Protein AF-A0A1F3MFG6-F1 (afdb_monomer)

Radius of gyration: 26.21 Å; Cα contacts (8 Å, |Δi|>4): 36; chains: 1; bounding box: 64×65×61 Å

Solvent-accessible surface area (backbone atoms only — not comparable to full-atom values): 8825 Å² total; per-residue (Å²): 130,62,69,69,59,58,54,52,51,52,52,53,51,53,49,52,51,53,48,52,53,53,49,53,54,51,55,52,57,53,50,52,55,51,53,57,58,54,27,54,82,34,48,66,32,37,36,56,49,50,50,68,72,65,60,64,53,83,85,46,39,78,68,47,49,62,55,42,51,53,51,20,53,53,52,45,52,52,52,52,53,50,49,51,54,54,49,54,55,47,52,54,52,46,64,72,41,50,88,79,46,54,71,71,54,49,55,56,57,70,52,51,62,65,68,70,75,62,67,84,66,86,67,93,73,95,69,92,79,79,81,92,66,87,80,83,84,81,84,85,89,86,76,93,130

Foldseek 3Di:
DDPVVVVVVVVVVVVVVVVVVVVVVVVVVVVVVVVLVLLCLALRSQLVVVCVVVVDDPVCCVVVNVVSSVVSVVSNVVLVVVLVVVVVVLVVVLVVCVVVDDPVVNVVSVCVSVPPRPPSPPPDDPPPPDDPDDDPPDDDDDDDD

Sequence (145 aa):
MNQKIRNTILLVITLLIGFAIGFLVSGRMIKSKVEDMRSYYTTMGFHHHLLRVIDPSPEQLDEVEPILKKYAELNQDLLLDYKSNQHDLFMELQDELEPLLNADQNERISQWPKNRFFKNQQSPTDDRKHRNGPRNQGRHRRNTN

Structure (mmCIF, N/CA/C/O backbone):
data_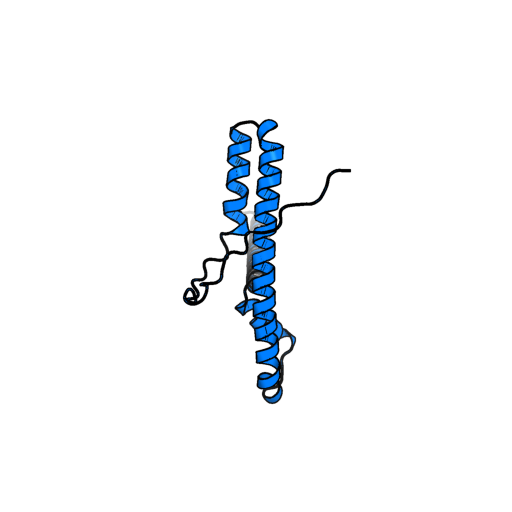AF-A0A1F3MFG6-F1
#
_entry.id   AF-A0A1F3MFG6-F1
#
loop_
_atom_site.group_PDB
_atom_site.id
_atom_site.type_symbol
_atom_site.label_atom_id
_atom_site.label_alt_id
_atom_site.label_comp_id
_atom_site.label_asym_id
_atom_site.label_entity_id
_atom_site.label_seq_id
_atom_site.pdbx_PDB_ins_code
_atom_site.Cartn_x
_atom_site.Cartn_y
_atom_site.Cartn_z
_atom_site.occupancy
_atom_site.B_iso_or_equiv
_atom_site.auth_seq_id
_atom_site.auth_comp_id
_atom_site.auth_asym_id
_atom_site.auth_atom_id
_atom_site.pdbx_PDB_model_num
ATOM 1 N N . MET A 1 1 ? 41.089 33.021 17.319 1.00 61.25 1 MET A N 1
ATOM 2 C CA . MET A 1 1 ? 40.005 32.751 16.343 1.00 61.25 1 MET A CA 1
ATOM 3 C C . MET A 1 1 ? 39.103 33.974 16.269 1.00 61.25 1 MET A C 1
ATOM 5 O O . MET A 1 1 ? 38.718 34.474 17.318 1.00 61.25 1 MET A O 1
ATOM 9 N N . ASN A 1 2 ? 38.812 34.488 15.072 1.00 71.94 2 ASN A N 1
ATOM 10 C CA . ASN A 1 2 ? 37.995 35.696 14.904 1.00 71.94 2 ASN A CA 1
ATOM 11 C C . ASN A 1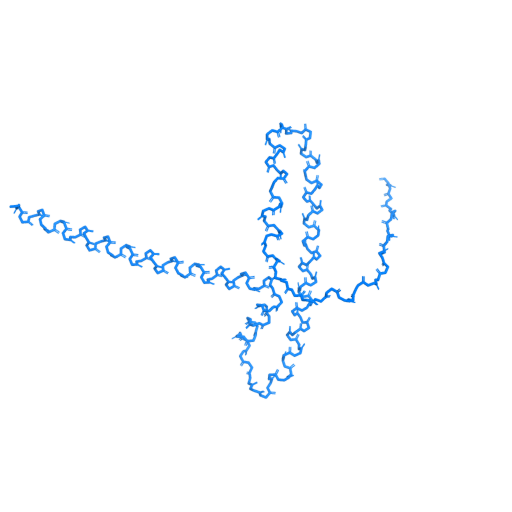 2 ? 36.572 35.470 15.450 1.00 71.94 2 ASN A C 1
ATOM 13 O O . ASN A 1 2 ? 35.939 34.479 15.093 1.00 71.94 2 ASN A O 1
ATOM 17 N N . GLN A 1 3 ? 36.052 36.384 16.280 1.00 77.56 3 GLN A N 1
ATOM 18 C CA . GLN A 1 3 ? 34.720 36.262 16.912 1.00 77.56 3 GLN A CA 1
ATOM 19 C C . GLN A 1 3 ? 33.596 36.049 15.882 1.00 77.56 3 GLN A C 1
ATOM 21 O O . GLN A 1 3 ? 32.659 35.291 16.116 1.00 77.56 3 GLN A O 1
ATOM 26 N N . LYS A 1 4 ? 33.757 36.630 14.685 1.00 77.12 4 LYS A N 1
ATOM 27 C CA . LYS A 1 4 ? 32.864 36.431 13.534 1.00 77.12 4 LYS A CA 1
ATOM 28 C C . LYS A 1 4 ? 32.762 34.956 13.117 1.00 77.12 4 LYS A C 1
ATOM 30 O O . LYS A 1 4 ? 31.663 34.461 12.918 1.00 77.12 4 LYS A O 1
ATOM 35 N N . ILE A 1 5 ? 33.888 34.237 13.075 1.00 85.38 5 ILE A N 1
ATOM 36 C CA . ILE A 1 5 ? 33.943 32.814 12.697 1.00 85.38 5 ILE A CA 1
ATOM 37 C C . ILE A 1 5 ? 33.241 31.950 13.751 1.00 85.38 5 ILE A C 1
ATOM 39 O O . ILE A 1 5 ? 32.507 31.029 13.407 1.00 85.38 5 ILE A O 1
ATOM 43 N N . ARG A 1 6 ? 33.419 32.267 15.039 1.00 80.44 6 ARG A N 1
ATOM 44 C CA . ARG A 1 6 ? 32.792 31.520 16.139 1.00 80.44 6 ARG A CA 1
ATOM 45 C C . ARG A 1 6 ? 31.264 31.629 16.104 1.00 80.44 6 ARG A C 1
ATOM 47 O O . ARG A 1 6 ? 30.582 30.623 16.282 1.00 80.44 6 ARG A O 1
ATOM 54 N N . ASN A 1 7 ? 30.744 32.819 15.804 1.00 89.12 7 ASN A N 1
ATOM 55 C CA . ASN A 1 7 ? 29.304 33.047 15.684 1.00 89.12 7 ASN A CA 1
ATOM 56 C C . ASN A 1 7 ? 28.713 32.378 14.437 1.00 89.12 7 ASN A C 1
ATOM 58 O O . ASN A 1 7 ? 27.645 31.778 14.525 1.00 89.12 7 ASN A O 1
ATOM 62 N N . THR A 1 8 ? 29.411 32.411 13.297 1.00 90.88 8 THR A N 1
ATOM 63 C CA . THR A 1 8 ? 28.967 31.703 12.085 1.00 90.88 8 THR A CA 1
ATOM 64 C C . THR A 1 8 ? 28.899 30.193 12.308 1.00 90.88 8 THR A C 1
ATOM 66 O O . THR A 1 8 ? 27.918 29.570 11.919 1.00 90.88 8 THR A O 1
ATOM 69 N N . ILE A 1 9 ? 29.891 29.605 12.986 1.00 91.94 9 ILE A N 1
ATOM 70 C CA . ILE A 1 9 ? 29.895 28.170 13.311 1.00 91.94 9 ILE A CA 1
ATOM 71 C C . ILE A 1 9 ? 28.706 27.811 14.207 1.00 91.94 9 ILE A C 1
ATOM 73 O O . ILE A 1 9 ? 28.018 26.831 13.937 1.00 91.94 9 ILE A O 1
ATOM 77 N N . LEU A 1 10 ? 28.425 28.620 15.232 1.00 90.94 10 LEU A N 1
ATOM 78 C CA . LEU A 1 10 ? 27.263 28.417 16.101 1.00 90.94 10 LEU A CA 1
ATOM 79 C C . LEU A 1 10 ? 25.945 28.439 15.319 1.00 90.94 10 LEU A C 1
ATOM 81 O O . LEU A 1 10 ? 25.099 27.580 15.544 1.00 90.94 10 LEU A O 1
ATOM 85 N N . LEU A 1 11 ? 25.796 29.370 14.375 1.00 93.12 11 LEU A N 1
ATOM 86 C CA . LEU A 1 11 ? 24.595 29.502 13.547 1.00 93.12 11 LEU A CA 1
ATOM 87 C C . LEU A 1 11 ? 24.417 28.301 12.603 1.00 93.12 11 LEU A C 1
ATOM 89 O O . LEU A 1 11 ? 23.320 27.768 12.460 1.00 93.12 11 LEU A O 1
ATOM 93 N N . VAL A 1 12 ? 25.504 27.820 11.996 1.00 94.25 12 VAL A N 1
ATOM 94 C CA . VAL A 1 12 ? 25.463 26.619 11.148 1.00 94.25 12 VAL A CA 1
ATOM 95 C C . VAL A 1 12 ? 25.103 25.379 11.969 1.00 94.25 12 VAL A C 1
ATOM 97 O O . VAL A 1 12 ? 24.280 24.578 11.533 1.00 94.25 12 VAL A O 1
ATOM 100 N N . ILE A 1 13 ? 25.660 25.232 13.174 1.00 93.75 13 ILE A N 1
ATOM 101 C CA . ILE A 1 13 ? 25.356 24.099 14.056 1.00 93.75 13 ILE A CA 1
ATOM 102 C C . ILE A 1 13 ? 23.881 24.110 14.471 1.00 93.75 13 ILE A C 1
ATOM 104 O O . ILE A 1 13 ? 23.221 23.076 14.381 1.00 93.75 13 ILE A O 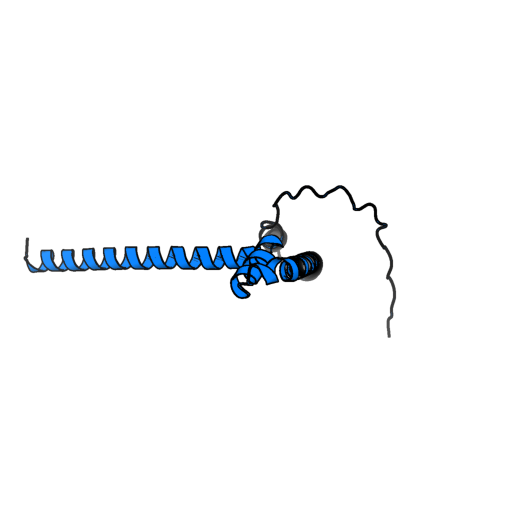1
ATOM 108 N N . THR A 1 14 ? 23.333 25.254 14.886 1.00 93.94 14 THR A N 1
ATOM 109 C CA . THR A 1 14 ? 21.916 25.336 15.276 1.00 93.94 14 THR A CA 1
ATOM 110 C C . THR A 1 14 ? 20.980 25.079 14.098 1.00 93.94 14 THR A C 1
ATOM 112 O O . THR A 1 14 ? 19.968 24.398 14.272 1.00 93.94 14 THR A O 1
ATOM 115 N N . LEU A 1 15 ? 21.337 25.528 12.891 1.00 93.50 15 LEU A N 1
ATOM 116 C CA . LEU A 1 15 ? 20.579 25.239 11.673 1.00 93.50 15 LEU A CA 1
ATOM 117 C C . LEU A 1 15 ? 20.578 23.741 11.340 1.00 93.50 15 LEU A C 1
ATOM 119 O O . LEU A 1 15 ? 19.525 23.183 11.036 1.00 93.50 15 LEU A O 1
ATOM 123 N N . LEU A 1 16 ? 21.731 23.074 11.441 1.00 93.06 16 LEU A N 1
ATOM 124 C CA . LEU A 1 16 ? 21.841 21.631 11.209 1.00 93.06 16 LEU A CA 1
ATOM 125 C C . LEU A 1 16 ? 21.042 20.822 12.236 1.00 93.06 16 LEU A C 1
ATOM 127 O O . LEU A 1 16 ? 20.396 19.844 11.867 1.00 93.06 16 LEU A O 1
ATOM 131 N N . ILE A 1 17 ? 21.032 21.247 13.502 1.00 92.00 17 ILE A N 1
ATOM 132 C CA . ILE A 1 17 ? 20.218 20.617 14.550 1.00 92.00 17 ILE A CA 1
ATOM 133 C C . ILE A 1 17 ? 18.725 20.788 14.241 1.00 92.00 17 ILE A C 1
ATOM 135 O O . ILE A 1 17 ? 17.982 19.807 14.263 1.00 92.00 17 ILE A O 1
ATOM 139 N N . GLY A 1 18 ? 18.283 22.001 13.895 1.00 87.88 18 GLY A N 1
ATOM 140 C CA . GLY A 1 18 ? 16.892 22.261 13.511 1.00 87.88 18 GLY A CA 1
ATOM 141 C C . GLY A 1 18 ? 16.459 21.449 12.287 1.00 87.88 18 GLY A C 1
ATOM 142 O O . GLY A 1 18 ? 15.377 20.860 12.281 1.00 87.88 18 GLY A O 1
ATOM 143 N N . PHE A 1 19 ? 17.333 21.341 11.284 1.00 87.19 19 PHE A N 1
ATOM 144 C CA . PHE A 1 19 ? 17.102 20.530 10.091 1.00 87.19 19 PHE A CA 1
ATOM 145 C C . PHE A 1 19 ? 17.001 19.037 10.419 1.00 87.19 19 PHE A C 1
ATOM 147 O O . PHE A 1 19 ? 16.065 18.376 9.973 1.00 87.19 19 PHE A O 1
ATOM 154 N N . ALA A 1 20 ? 17.914 18.504 11.234 1.00 82.81 20 ALA A N 1
ATOM 155 C CA . ALA A 1 20 ? 17.896 17.101 11.639 1.00 82.81 20 ALA A CA 1
ATOM 156 C C . ALA A 1 20 ? 16.616 16.745 12.410 1.00 82.81 20 ALA A C 1
ATOM 158 O O . ALA A 1 20 ? 15.999 15.716 12.134 1.00 82.81 20 ALA A O 1
ATOM 159 N N . ILE A 1 21 ? 16.175 17.617 13.324 1.00 82.94 21 ILE A N 1
ATOM 160 C CA . ILE A 1 21 ? 14.924 17.441 14.072 1.00 82.94 21 ILE A CA 1
ATOM 161 C C . ILE A 1 21 ? 13.718 17.490 13.121 1.00 82.94 21 ILE A C 1
ATOM 163 O O . ILE A 1 21 ? 12.882 16.587 13.151 1.00 82.94 21 ILE A O 1
ATOM 167 N N . GLY A 1 22 ? 13.645 18.485 12.230 1.00 73.50 22 GLY A N 1
ATOM 168 C CA . GLY A 1 22 ? 12.559 18.602 11.247 1.00 73.50 22 GLY A CA 1
ATOM 169 C C . GLY A 1 22 ? 12.484 17.412 10.282 1.00 73.50 22 GLY A C 1
ATOM 170 O O . GLY A 1 22 ? 11.396 16.911 9.980 1.00 73.50 22 GLY A O 1
ATOM 171 N N . PHE A 1 23 ? 13.638 16.901 9.851 1.00 77.81 23 PHE A N 1
ATOM 172 C CA . PHE A 1 23 ? 13.739 15.723 8.993 1.00 77.81 23 PHE A CA 1
ATOM 173 C C . PHE A 1 23 ? 13.297 14.440 9.714 1.00 77.81 23 PHE A C 1
ATOM 175 O O . PHE A 1 23 ? 12.527 13.657 9.154 1.00 77.81 23 PHE A O 1
ATOM 182 N N . LEU A 1 24 ? 13.706 14.239 10.975 1.00 70.81 24 LEU A N 1
ATOM 183 C CA . LEU A 1 24 ? 13.280 13.085 11.778 1.00 70.81 24 LEU A CA 1
ATOM 184 C C . LEU A 1 24 ? 11.761 13.059 12.003 1.00 70.81 24 LEU A C 1
ATOM 186 O O . LEU A 1 24 ? 11.140 12.000 11.880 1.00 70.81 24 LEU A O 1
ATOM 190 N N . VAL A 1 25 ? 11.159 14.210 12.318 1.00 67.50 25 VAL A N 1
ATOM 191 C CA . VAL A 1 25 ? 9.706 14.330 12.535 1.00 67.50 25 VAL A CA 1
ATOM 192 C C . VAL A 1 25 ? 8.940 14.019 11.245 1.00 67.50 25 VAL A C 1
ATOM 194 O O . VAL A 1 25 ? 7.984 13.240 11.265 1.00 67.50 25 VAL A O 1
ATOM 197 N N . SER A 1 26 ? 9.414 14.536 10.110 1.00 59.06 26 SER A N 1
ATOM 198 C CA . SER A 1 26 ? 8.811 14.285 8.795 1.00 59.06 26 SER A CA 1
ATOM 199 C C . SER A 1 26 ? 8.888 12.806 8.399 1.00 59.06 26 SER A C 1
ATOM 201 O O . SER A 1 26 ? 7.903 12.223 7.942 1.00 59.06 26 SER A O 1
ATOM 203 N N . GLY A 1 27 ? 10.031 12.157 8.644 1.00 57.84 27 GLY A N 1
ATOM 204 C CA . GLY A 1 27 ? 10.226 10.738 8.343 1.00 57.84 27 GLY A CA 1
ATOM 205 C C . GLY A 1 27 ? 9.319 9.805 9.153 1.00 57.84 27 GLY A C 1
ATOM 206 O O . GLY A 1 27 ? 8.864 8.789 8.625 1.00 57.84 27 GLY A O 1
ATOM 207 N N . ARG A 1 28 ? 9.011 10.142 10.415 1.00 54.59 28 ARG A N 1
ATOM 208 C CA . ARG A 1 28 ? 8.106 9.344 11.263 1.00 54.59 28 ARG A CA 1
ATOM 209 C C . ARG A 1 28 ? 6.636 9.486 10.857 1.00 54.59 28 ARG A C 1
ATOM 211 O O . ARG A 1 28 ? 5.948 8.472 10.794 1.00 54.59 28 ARG A O 1
ATOM 218 N N . MET A 1 29 ? 6.177 10.695 10.519 1.00 50.03 29 MET A N 1
ATOM 219 C CA . MET A 1 29 ? 4.791 10.924 10.072 1.00 50.03 29 MET A CA 1
ATOM 220 C C . MET A 1 29 ? 4.474 10.280 8.717 1.00 50.03 29 MET A C 1
ATOM 222 O O . MET A 1 29 ? 3.360 9.807 8.497 1.00 50.03 29 MET A O 1
ATOM 226 N 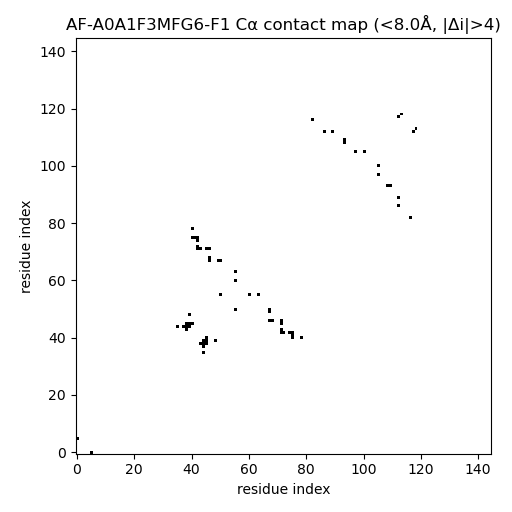N . ILE A 1 30 ? 5.445 10.240 7.801 1.00 53.22 30 ILE A N 1
ATOM 227 C CA . ILE A 1 30 ? 5.256 9.608 6.488 1.00 53.22 30 ILE A CA 1
ATOM 228 C C . ILE A 1 30 ? 5.167 8.084 6.631 1.00 53.22 30 ILE A C 1
ATOM 230 O O . ILE A 1 30 ? 4.332 7.459 5.980 1.00 53.22 30 ILE A O 1
ATOM 234 N N . LYS A 1 31 ? 5.976 7.475 7.509 1.00 48.78 31 LYS A N 1
ATOM 235 C CA . LYS A 1 31 ? 5.934 6.024 7.742 1.00 48.78 31 LYS A CA 1
ATOM 236 C C . LYS A 1 31 ? 4.617 5.568 8.370 1.00 48.78 31 LYS A C 1
ATOM 238 O O . LYS A 1 31 ? 4.047 4.609 7.864 1.00 48.78 31 LYS A O 1
ATOM 243 N N . SER A 1 32 ? 4.097 6.284 9.372 1.00 50.88 32 SER A N 1
ATOM 244 C CA . SER A 1 32 ? 2.827 5.912 10.013 1.00 50.88 32 SER A CA 1
ATOM 245 C C . SER A 1 32 ? 1.641 6.025 9.055 1.00 50.88 32 SER A C 1
ATOM 247 O O . SER A 1 32 ? 0.844 5.100 8.968 1.00 50.88 32 SER A O 1
ATOM 249 N N . LYS A 1 33 ? 1.568 7.090 8.241 1.00 52.25 33 LYS A N 1
ATOM 250 C CA . LYS A 1 33 ? 0.514 7.212 7.219 1.00 52.25 33 LYS A CA 1
ATOM 251 C C . LYS A 1 33 ? 0.588 6.113 6.160 1.00 52.25 33 LYS A C 1
ATOM 253 O O . LYS A 1 33 ? -0.450 5.658 5.700 1.00 52.25 33 LYS A O 1
ATOM 258 N N . VAL A 1 34 ? 1.786 5.679 5.766 1.00 49.91 34 VAL A N 1
ATOM 259 C CA . VAL A 1 34 ? 1.963 4.603 4.775 1.00 49.91 34 VAL A CA 1
ATOM 260 C C . VAL A 1 34 ? 1.656 3.220 5.367 1.00 49.91 34 VAL A C 1
ATOM 262 O O . VAL A 1 34 ? 1.109 2.378 4.655 1.00 49.91 34 VAL A O 1
ATOM 265 N N . GLU A 1 35 ? 1.963 2.973 6.642 1.00 50.50 35 GLU A N 1
ATOM 266 C CA . GLU A 1 35 ? 1.561 1.748 7.356 1.00 50.50 35 GLU A CA 1
ATOM 267 C C . GLU A 1 35 ? 0.049 1.684 7.587 1.00 50.50 35 GLU A C 1
ATOM 269 O O . GLU A 1 35 ? -0.566 0.664 7.273 1.00 50.50 35 GLU A O 1
ATOM 274 N N . ASP A 1 36 ? -0.567 2.788 8.012 1.00 49.31 36 ASP A N 1
ATOM 275 C CA . ASP A 1 36 ? -2.021 2.888 8.156 1.00 49.31 36 ASP A CA 1
ATOM 276 C C . ASP A 1 36 ? -2.711 2.653 6.805 1.00 49.31 36 ASP A C 1
ATOM 278 O O . ASP A 1 36 ? -3.654 1.867 6.723 1.00 49.31 36 ASP A O 1
ATOM 282 N N . MET A 1 37 ? -2.189 3.224 5.712 1.00 48.91 37 MET A N 1
ATOM 283 C CA . MET A 1 37 ? -2.732 3.019 4.363 1.00 48.91 37 MET A CA 1
ATOM 284 C C . MET A 1 37 ? -2.547 1.581 3.858 1.00 48.91 37 MET A C 1
ATOM 286 O O . MET A 1 37 ? -3.410 1.067 3.152 1.00 48.91 37 MET A O 1
ATOM 290 N N . ARG A 1 38 ? -1.458 0.897 4.240 1.00 52.34 38 ARG A N 1
ATOM 291 C CA . ARG A 1 38 ? -1.265 -0.539 3.959 1.00 52.34 38 ARG A CA 1
ATOM 292 C C . ARG A 1 38 ? -2.267 -1.411 4.709 1.00 52.34 38 ARG A C 1
ATOM 294 O O . ARG A 1 38 ? -2.669 -2.438 4.169 1.00 52.34 38 ARG A O 1
ATOM 301 N N . SER A 1 39 ? -2.691 -1.001 5.903 1.00 53.78 39 SER A N 1
ATOM 302 C CA . SER A 1 39 ? -3.658 -1.754 6.702 1.00 53.78 39 SER A CA 1
ATOM 303 C C . SER A 1 39 ? -5.048 -1.816 6.042 1.00 53.78 39 SER A C 1
ATOM 305 O O . SER A 1 39 ? -5.670 -2.874 6.074 1.00 53.78 39 SER A O 1
ATOM 307 N N . TYR A 1 40 ? -5.496 -0.773 5.328 1.00 49.38 40 TYR A N 1
ATOM 308 C CA . TYR A 1 40 ? -6.779 -0.788 4.594 1.00 49.38 40 TYR A CA 1
ATOM 309 C C . TYR A 1 40 ? -6.884 -1.885 3.532 1.00 49.38 40 TYR A C 1
ATOM 311 O O . TYR A 1 40 ? -7.979 -2.355 3.235 1.00 49.38 40 TYR A O 1
ATOM 319 N N . TYR A 1 41 ? -5.754 -2.304 2.959 1.00 50.72 41 TYR A N 1
ATOM 320 C CA . TYR A 1 41 ? -5.698 -3.383 1.968 1.00 50.72 41 TYR A CA 1
ATOM 321 C C . TYR A 1 41 ? -5.693 -4.782 2.606 1.00 50.72 41 TYR A C 1
ATOM 323 O O . TYR 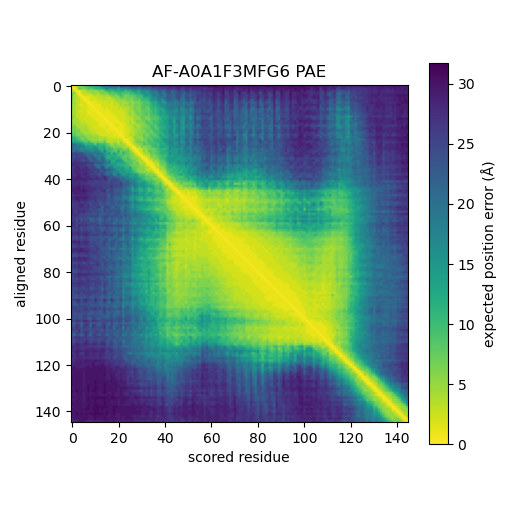A 1 41 ? -5.467 -5.783 1.922 1.00 50.72 41 TYR A O 1
ATOM 331 N N . THR A 1 42 ? -5.920 -4.858 3.918 1.00 60.62 42 THR A N 1
ATOM 332 C CA . THR A 1 42 ? -6.053 -6.094 4.687 1.00 60.62 42 THR A CA 1
ATOM 333 C C . THR A 1 42 ? -7.379 -6.091 5.441 1.00 60.62 42 THR A C 1
ATOM 335 O O . THR A 1 42 ? -7.832 -5.052 5.919 1.00 60.62 42 THR A O 1
ATOM 338 N N . THR A 1 43 ? -7.983 -7.264 5.592 1.00 56.19 43 THR A N 1
ATOM 339 C CA . THR A 1 43 ? -9.262 -7.479 6.290 1.00 56.19 43 THR A CA 1
ATOM 340 C C . THR A 1 43 ? -9.237 -6.907 7.709 1.00 56.19 43 THR A C 1
ATOM 342 O O . THR A 1 43 ? -10.175 -6.238 8.136 1.00 56.19 43 THR A O 1
ATOM 345 N N . MET A 1 44 ? -8.115 -7.092 8.414 1.00 59.12 44 MET A N 1
ATOM 346 C CA . MET A 1 44 ? -7.928 -6.599 9.781 1.00 59.12 44 MET A CA 1
ATOM 347 C C . MET A 1 44 ? -7.755 -5.081 9.859 1.00 59.12 44 MET A C 1
ATOM 349 O O . MET A 1 44 ? -8.301 -4.459 10.767 1.00 59.12 44 MET A O 1
ATOM 353 N N . GLY A 1 45 ? -7.043 -4.458 8.916 1.00 65.94 45 GLY A N 1
ATOM 354 C CA . GLY A 1 45 ? -6.875 -3.005 8.939 1.00 65.94 45 GLY A CA 1
ATOM 355 C C . GLY A 1 45 ? -8.107 -2.244 8.452 1.00 65.94 45 GLY A C 1
ATOM 356 O O . GLY A 1 45 ? -8.404 -1.189 9.000 1.00 65.94 45 GLY A O 1
ATOM 357 N N . PHE A 1 46 ? -8.888 -2.803 7.519 1.00 68.25 46 PHE A N 1
ATOM 358 C CA . PHE A 1 46 ? -10.193 -2.246 7.144 1.00 68.25 46 PHE A CA 1
ATOM 359 C C . PHE A 1 46 ? -11.155 -2.223 8.343 1.00 68.25 46 PHE A C 1
ATOM 361 O O . PHE A 1 46 ? -11.704 -1.171 8.669 1.00 68.25 46 PHE A O 1
ATOM 368 N N . HIS A 1 47 ? -11.290 -3.352 9.049 1.00 68.81 47 HIS A N 1
ATOM 369 C CA . HIS A 1 47 ? -12.127 -3.455 10.247 1.00 68.81 47 HIS A CA 1
ATOM 370 C C . HIS A 1 47 ? -11.656 -2.503 11.361 1.00 68.81 47 HIS A C 1
ATOM 372 O O . HIS A 1 47 ? -12.436 -1.686 11.852 1.00 68.81 47 HIS A O 1
ATOM 378 N N . HIS A 1 48 ? -10.370 -2.551 11.720 1.00 68.06 48 HIS A N 1
ATOM 379 C CA . HIS A 1 48 ? -9.816 -1.732 12.799 1.00 68.06 48 HIS A CA 1
ATOM 380 C C . HIS A 1 48 ? -9.904 -0.228 12.507 1.00 68.06 48 HIS A C 1
ATOM 382 O O . HIS A 1 48 ? -10.145 0.574 13.410 1.00 68.06 48 HIS A O 1
ATOM 388 N N . HIS A 1 49 ? -9.728 0.170 11.246 1.00 71.12 49 HIS A N 1
ATOM 389 C CA . HIS A 1 49 ? -9.838 1.567 10.863 1.00 71.12 49 HIS A CA 1
ATOM 390 C C . HIS A 1 49 ? -11.281 2.077 10.947 1.00 71.12 49 HIS A C 1
ATOM 392 O O . HIS A 1 49 ? -11.511 3.156 11.488 1.00 71.12 49 HIS A O 1
ATOM 398 N N . LEU A 1 50 ? -12.256 1.302 10.465 1.00 74.50 50 LEU A N 1
ATOM 399 C CA . LEU A 1 50 ? -13.668 1.679 10.542 1.00 74.50 50 LEU A CA 1
ATOM 400 C C . LEU A 1 50 ? -14.171 1.761 11.981 1.00 74.50 50 LEU A C 1
ATOM 402 O O . LEU A 1 50 ? -14.850 2.728 12.308 1.00 74.50 50 LEU A O 1
ATOM 406 N N . LEU A 1 51 ? -13.773 0.832 12.855 1.00 71.88 51 LEU A N 1
ATOM 407 C CA . LEU A 1 51 ? -14.078 0.934 14.285 1.00 71.88 51 LEU A CA 1
ATOM 408 C C . LEU A 1 51 ? -13.523 2.225 14.897 1.00 71.88 51 LEU A C 1
ATOM 410 O O . LEU A 1 51 ? -14.224 2.886 15.652 1.00 71.88 51 LEU A O 1
ATOM 414 N N . ARG A 1 52 ? -12.298 2.626 14.532 1.00 75.19 52 ARG A N 1
ATOM 415 C CA . ARG A 1 52 ? -11.684 3.873 15.019 1.00 75.19 52 ARG A CA 1
ATOM 416 C C . ARG A 1 52 ? -12.396 5.134 14.514 1.00 75.19 52 ARG A C 1
ATOM 418 O O . ARG A 1 52 ? -12.374 6.147 15.199 1.00 75.19 52 ARG A O 1
ATOM 425 N N . VAL A 1 53 ? -12.961 5.100 13.308 1.00 76.00 53 VAL A N 1
ATOM 426 C CA . VAL A 1 53 ? -13.681 6.245 12.723 1.00 76.00 53 VAL A CA 1
ATOM 427 C C . VAL A 1 53 ? -15.101 6.355 13.267 1.00 76.00 53 VAL A C 1
ATOM 429 O O . VAL A 1 53 ? -15.569 7.462 13.509 1.00 76.00 53 VAL A O 1
ATOM 432 N N . ILE A 1 54 ? -15.786 5.221 13.413 1.00 81.06 54 ILE A N 1
ATOM 433 C CA . ILE A 1 54 ? -17.171 5.166 13.891 1.00 81.06 54 ILE A CA 1
ATOM 434 C C . ILE A 1 54 ? -17.228 5.408 15.401 1.00 81.06 54 ILE A C 1
ATOM 436 O O . ILE A 1 54 ? -18.187 6.020 15.858 1.00 81.06 54 ILE A O 1
ATOM 440 N N . ASP A 1 55 ? -16.210 4.951 16.140 1.00 76.75 55 ASP A N 1
ATOM 441 C CA . ASP A 1 55 ? -16.106 5.055 17.602 1.00 76.75 55 ASP A CA 1
ATOM 442 C C . ASP A 1 55 ? -17.422 4.668 18.316 1.00 76.75 55 ASP A C 1
ATOM 444 O O . ASP A 1 55 ? -18.031 5.489 19.007 1.00 76.75 55 ASP A O 1
ATOM 448 N N . PRO A 1 56 ? -17.941 3.443 18.077 1.00 75.38 56 PRO A N 1
ATOM 449 C CA . PRO A 1 56 ? -19.253 3.043 18.575 1.00 75.38 56 PRO A CA 1
ATOM 450 C C . PRO A 1 56 ? -19.259 2.918 20.103 1.00 75.38 56 PRO A C 1
ATOM 452 O O . PRO A 1 56 ? -18.267 2.509 20.713 1.00 75.38 56 PRO A O 1
ATOM 455 N N . SER A 1 57 ? -20.404 3.207 20.731 1.00 74.00 57 SER A N 1
ATOM 456 C CA . SER A 1 57 ? -20.572 2.954 22.165 1.00 74.00 57 SER A CA 1
ATOM 457 C C . SER A 1 57 ? -20.485 1.446 22.472 1.00 74.00 57 SER A C 1
ATOM 459 O O . SER A 1 57 ? -20.725 0.625 21.582 1.00 74.00 57 SER A O 1
ATOM 461 N N . PRO A 1 58 ? -20.198 1.039 23.726 1.00 73.25 58 PRO A N 1
ATOM 462 C CA . PRO A 1 58 ? -20.117 -0.380 24.091 1.00 73.25 58 PRO A CA 1
ATOM 463 C C . PRO A 1 58 ? -21.388 -1.171 23.761 1.00 73.25 58 PRO A C 1
ATOM 465 O O . PRO A 1 58 ? -21.314 -2.334 23.395 1.00 73.25 58 PRO A O 1
ATOM 468 N N . GLU A 1 59 ? -22.546 -0.518 23.848 1.00 75.94 59 GLU A N 1
ATOM 469 C CA . GLU A 1 59 ? -23.859 -1.099 23.550 1.00 75.94 59 GLU A CA 1
ATOM 470 C C . GLU A 1 59 ? -24.084 -1.285 22.040 1.00 75.94 59 GLU A C 1
ATOM 472 O O . GLU A 1 59 ? -24.800 -2.187 21.625 1.00 75.94 59 GLU A O 1
ATOM 477 N N . GLN A 1 60 ? -23.457 -0.446 21.209 1.00 62.16 60 GLN A N 1
ATOM 478 C CA . GLN A 1 60 ? -23.535 -0.513 19.746 1.00 62.16 60 GLN A CA 1
ATOM 479 C C . GLN A 1 60 ? -22.499 -1.464 19.144 1.00 62.16 60 GLN A C 1
ATOM 481 O O . GLN A 1 60 ? -22.613 -1.851 17.981 1.00 62.16 60 GLN A O 1
ATOM 486 N N . LEU A 1 61 ? -21.468 -1.822 19.908 1.00 74.62 61 LEU A N 1
ATOM 487 C CA . LEU A 1 61 ? -20.330 -2.587 19.416 1.00 74.62 61 LEU A CA 1
ATOM 488 C C . LEU A 1 61 ? -20.750 -3.987 18.947 1.00 74.62 61 LEU A C 1
ATOM 490 O O . LEU A 1 61 ? -20.355 -4.398 17.856 1.00 74.62 61 LEU A O 1
ATOM 494 N N . ASP A 1 62 ? -21.639 -4.642 19.697 1.00 77.19 62 ASP A N 1
ATOM 495 C CA . ASP A 1 62 ? -22.177 -5.971 19.374 1.00 77.19 62 ASP A CA 1
ATOM 496 C C . ASP A 1 62 ? -23.010 -5.982 18.076 1.00 77.19 62 ASP A C 1
ATOM 498 O O . ASP A 1 62 ? -23.077 -6.995 17.377 1.00 77.19 62 ASP A O 1
ATOM 502 N N . GLU A 1 63 ? -23.622 -4.850 17.713 1.00 80.94 63 GLU A N 1
ATOM 503 C CA . GLU A 1 63 ? -24.395 -4.707 16.472 1.00 80.94 63 GLU A CA 1
ATOM 504 C C . GLU A 1 63 ? -23.518 -4.290 15.281 1.00 80.94 63 GLU A C 1
ATOM 506 O O . GLU A 1 63 ? -23.735 -4.729 14.147 1.00 80.94 63 GLU A O 1
ATOM 511 N N . VAL A 1 64 ? -22.507 -3.452 15.521 1.00 78.50 64 VAL A N 1
ATOM 512 C CA . VAL A 1 64 ? -21.637 -2.877 14.485 1.00 78.50 64 VAL A CA 1
ATOM 513 C C . VAL A 1 64 ? -20.545 -3.856 14.049 1.00 78.50 64 VAL A C 1
ATOM 515 O O . VAL A 1 64 ? -20.260 -3.960 12.852 1.00 78.50 64 VAL A O 1
ATOM 518 N N . GLU A 1 65 ? -19.951 -4.608 14.976 1.00 78.69 65 GLU A N 1
ATOM 519 C CA . GLU A 1 65 ? -18.878 -5.568 14.693 1.00 78.69 65 GLU A CA 1
ATOM 520 C C . GLU A 1 65 ? -19.233 -6.593 13.592 1.00 78.69 65 GLU A C 1
ATOM 522 O O . GLU A 1 65 ? -18.462 -6.716 12.630 1.00 78.69 65 GLU A O 1
ATOM 527 N N . PRO A 1 66 ? -20.386 -7.298 13.624 1.00 84.44 66 PRO A N 1
ATOM 528 C CA . PRO A 1 66 ? -20.722 -8.263 12.575 1.00 84.44 66 PRO A CA 1
ATOM 529 C C . PRO A 1 66 ? -20.913 -7.607 11.199 1.00 84.44 66 PRO A C 1
ATOM 531 O O . PRO A 1 66 ? -20.597 -8.219 10.173 1.00 84.44 66 PRO A O 1
ATOM 534 N N . ILE A 1 67 ? -21.379 -6.353 11.151 1.00 87.25 67 ILE A N 1
ATOM 535 C CA . ILE A 1 67 ? -21.518 -5.587 9.905 1.00 87.25 67 ILE A CA 1
ATOM 536 C C . ILE A 1 67 ? -20.133 -5.275 9.336 1.00 87.25 67 ILE A C 1
ATOM 538 O O . ILE A 1 67 ? -19.875 -5.534 8.157 1.00 87.25 67 ILE A O 1
ATOM 542 N N . LEU A 1 68 ? -19.224 -4.761 10.166 1.00 81.31 68 LEU A N 1
ATOM 543 C CA . LEU A 1 68 ? -17.867 -4.426 9.741 1.00 81.31 68 LEU A CA 1
ATOM 544 C C . LEU A 1 68 ? -17.093 -5.660 9.287 1.00 81.31 68 LEU A C 1
ATOM 546 O O . LEU A 1 68 ? -16.425 -5.605 8.254 1.00 81.31 68 LEU A O 1
ATOM 550 N N . LYS A 1 69 ? -17.236 -6.788 9.990 1.00 81.44 69 LYS A N 1
ATOM 551 C CA . LYS A 1 69 ? -16.630 -8.062 9.594 1.00 81.44 69 LYS A CA 1
ATOM 552 C C . LYS A 1 69 ? -17.102 -8.511 8.211 1.00 81.44 69 LYS A C 1
ATOM 554 O O . LYS A 1 69 ? -16.271 -8.802 7.354 1.00 81.44 69 LYS A O 1
ATOM 559 N N . LYS A 1 70 ? -18.415 -8.486 7.957 1.00 86.88 70 LYS A N 1
ATOM 560 C CA . LYS A 1 70 ? -18.989 -8.839 6.649 1.00 86.88 70 LYS A CA 1
ATOM 561 C C . LYS A 1 70 ? -18.401 -7.989 5.520 1.00 86.88 70 LYS A C 1
ATOM 563 O O . LYS A 1 70 ? -18.030 -8.516 4.475 1.00 86.88 70 LYS A O 1
ATOM 568 N N . TYR A 1 71 ? -18.322 -6.672 5.707 1.00 85.56 71 TYR A N 1
ATOM 569 C CA . TYR A 1 71 ? -17.778 -5.790 4.671 1.00 85.56 71 TYR A CA 1
ATOM 570 C C . TYR A 1 71 ? -16.258 -5.895 4.531 1.00 85.56 71 TYR A C 1
ATOM 572 O O . TYR A 1 71 ? -15.748 -5.719 3.426 1.00 85.56 71 TYR A O 1
ATOM 580 N N . ALA A 1 72 ? -15.536 -6.237 5.599 1.00 79.19 72 ALA A N 1
ATOM 581 C CA . ALA A 1 72 ? -14.112 -6.534 5.521 1.00 79.19 72 ALA A CA 1
ATOM 582 C C . ALA A 1 72 ? -13.840 -7.768 4.642 1.00 79.19 72 ALA A C 1
ATOM 584 O O . ALA A 1 72 ? -12.944 -7.723 3.799 1.00 79.19 72 ALA A O 1
ATOM 585 N N . GLU A 1 73 ? -14.631 -8.834 4.797 1.00 84.25 73 GLU A N 1
ATOM 586 C CA . GLU A 1 73 ? -14.553 -10.047 3.968 1.00 84.25 73 GLU A CA 1
ATOM 587 C C . GLU A 1 73 ? -14.886 -9.747 2.497 1.00 84.25 73 GLU A C 1
ATOM 589 O O . GLU A 1 73 ? -14.103 -10.072 1.607 1.00 84.25 73 GLU A O 1
ATOM 594 N N . LEU A 1 74 ? -15.980 -9.022 2.233 1.00 86.81 74 LEU A N 1
ATOM 595 C CA . LEU A 1 74 ? -16.347 -8.607 0.870 1.00 86.81 74 LEU A CA 1
ATOM 596 C C . LEU A 1 74 ? -15.258 -7.759 0.199 1.00 86.81 74 LEU A C 1
ATOM 598 O O . LEU A 1 74 ? -14.969 -7.925 -0.986 1.00 86.81 74 LEU A O 1
ATOM 602 N N . ASN A 1 75 ? -14.640 -6.847 0.949 1.00 81.56 75 ASN A N 1
ATOM 603 C CA . ASN A 1 75 ? -13.549 -6.026 0.441 1.00 81.56 75 ASN A CA 1
ATOM 604 C C . ASN A 1 75 ? -12.295 -6.866 0.148 1.00 81.56 75 ASN A C 1
ATOM 606 O O . ASN A 1 75 ? -11.592 -6.608 -0.828 1.00 81.56 75 ASN A O 1
ATOM 610 N N . GLN A 1 76 ? -12.018 -7.890 0.960 1.00 79.88 76 GLN A N 1
ATOM 611 C CA . GLN A 1 76 ? -10.928 -8.829 0.706 1.00 79.88 76 GLN A CA 1
ATOM 612 C C . GLN A 1 76 ? -11.146 -9.601 -0.599 1.00 79.88 76 GLN A C 1
ATOM 614 O O . GLN A 1 76 ? -10.216 -9.682 -1.403 1.00 79.88 76 GLN A O 1
ATOM 619 N N . ASP A 1 77 ? -12.348 -10.126 -0.828 1.00 85.94 77 ASP A N 1
ATOM 620 C CA . ASP A 1 77 ? -12.686 -10.836 -2.066 1.00 85.94 77 ASP A CA 1
ATOM 621 C C . ASP A 1 77 ? -12.541 -9.920 -3.289 1.00 85.94 77 ASP A C 1
ATOM 623 O O . ASP A 1 77 ? -11.867 -10.274 -4.257 1.00 85.94 77 ASP A O 1
ATOM 627 N N . LEU A 1 78 ? -13.049 -8.687 -3.203 1.00 85.81 78 LEU A N 1
ATOM 628 C CA . LEU A 1 78 ? -12.911 -7.690 -4.268 1.00 85.81 78 LEU A CA 1
ATOM 629 C C . LEU A 1 78 ? -11.442 -7.359 -4.571 1.00 85.81 78 LEU A C 1
ATOM 631 O O . LEU A 1 78 ? -11.060 -7.205 -5.733 1.00 85.81 78 LEU A O 1
ATOM 635 N N . LEU A 1 79 ? -10.594 -7.275 -3.543 1.00 80.62 79 LEU A N 1
ATOM 636 C CA . LEU A 1 79 ? -9.157 -7.066 -3.716 1.00 80.62 79 LEU A CA 1
ATOM 637 C C . LEU A 1 79 ? -8.467 -8.264 -4.378 1.00 80.62 79 LEU A C 1
ATOM 639 O O . LEU A 1 79 ? -7.527 -8.060 -5.148 1.00 80.62 79 LEU A O 1
ATOM 643 N N . LEU A 1 80 ? -8.888 -9.496 -4.083 1.00 81.56 80 LEU A N 1
ATOM 644 C CA . LEU A 1 80 ? -8.356 -10.698 -4.731 1.00 81.56 80 LEU A CA 1
ATOM 645 C C . LEU A 1 80 ? -8.723 -10.730 -6.218 1.00 81.56 80 LEU A C 1
ATOM 647 O O . LEU A 1 80 ? -7.838 -10.930 -7.052 1.00 81.56 80 LEU A O 1
ATOM 651 N N . ASP A 1 81 ? -9.981 -10.449 -6.547 1.00 85.88 81 ASP A N 1
ATOM 652 C CA . ASP A 1 81 ? -10.457 -10.396 -7.931 1.00 85.88 81 ASP A CA 1
ATOM 653 C C . ASP A 1 81 ? -9.760 -9.280 -8.715 1.00 85.88 81 ASP A C 1
ATOM 655 O O . ASP A 1 81 ? -9.235 -9.507 -9.806 1.00 85.88 81 ASP A O 1
ATOM 659 N N . TYR A 1 82 ? -9.658 -8.083 -8.129 1.00 82.69 82 TYR A N 1
ATOM 660 C CA . TYR A 1 82 ? -8.927 -6.966 -8.725 1.00 82.69 82 TYR A CA 1
ATOM 661 C C . TYR A 1 82 ? -7.470 -7.333 -9.025 1.00 82.69 82 TYR A C 1
ATOM 663 O O . TYR A 1 82 ? -6.963 -7.010 -10.097 1.00 82.69 82 TYR A O 1
ATOM 671 N N . LYS A 1 83 ? -6.790 -8.037 -8.112 1.00 80.69 83 LYS A N 1
ATOM 672 C CA . LYS A 1 83 ? -5.408 -8.487 -8.330 1.00 80.69 83 LYS A CA 1
ATOM 673 C C . LYS A 1 83 ? -5.288 -9.487 -9.469 1.00 80.69 83 LYS A C 1
ATOM 675 O O . LYS A 1 83 ? -4.333 -9.375 -10.232 1.00 80.69 83 LYS A O 1
ATOM 680 N N . SER A 1 84 ? -6.216 -10.439 -9.573 1.00 83.69 84 SER A N 1
ATOM 681 C CA . SER A 1 84 ? -6.237 -11.385 -10.693 1.00 83.69 84 SER A CA 1
ATOM 682 C C . SER A 1 84 ? -6.389 -10.631 -12.010 1.00 83.69 84 SER A C 1
ATOM 684 O O . SER A 1 84 ? -5.538 -10.748 -12.881 1.00 83.69 84 SER A O 1
ATOM 686 N N . ASN A 1 85 ? -7.382 -9.745 -12.094 1.00 87.06 85 ASN A N 1
ATOM 687 C CA . ASN A 1 85 ? -7.647 -8.966 -13.302 1.00 87.06 85 ASN A CA 1
ATOM 688 C C . ASN A 1 85 ? -6.465 -8.062 -13.690 1.00 87.06 85 ASN A C 1
ATOM 690 O O . ASN A 1 85 ? -6.144 -7.925 -14.863 1.00 87.06 85 ASN A O 1
ATOM 694 N N . GLN A 1 86 ? -5.794 -7.446 -12.711 1.00 84.69 86 GLN A N 1
ATOM 695 C CA . GLN A 1 86 ? -4.592 -6.643 -12.957 1.00 84.69 86 GLN A CA 1
ATOM 696 C C . GLN A 1 86 ? -3.412 -7.487 -13.446 1.00 84.6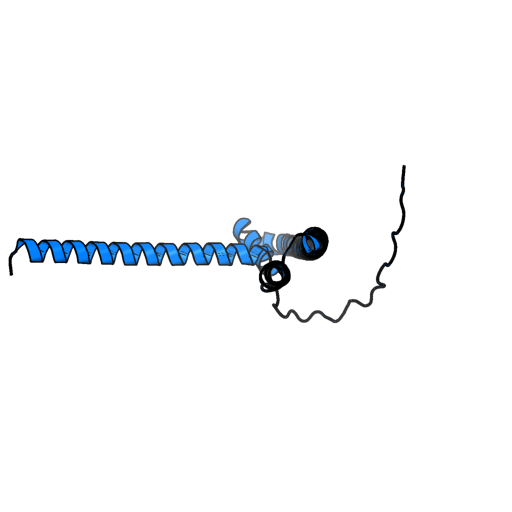9 86 GLN A C 1
ATOM 698 O O . GLN A 1 86 ? -2.611 -7.004 -14.244 1.00 84.69 86 GLN A O 1
ATOM 703 N N . HIS A 1 87 ? -3.275 -8.721 -12.955 1.00 85.19 87 HIS A N 1
ATOM 704 C CA . HIS A 1 87 ? -2.248 -9.637 -13.433 1.00 85.19 87 HIS A CA 1
ATOM 705 C C . HIS A 1 87 ? -2.500 -10.026 -14.888 1.00 85.19 87 HIS A C 1
ATOM 707 O O . HIS A 1 87 ? -1.582 -9.903 -15.694 1.00 85.19 87 HIS A O 1
ATOM 713 N N . ASP A 1 88 ? -3.731 -10.414 -15.212 1.00 88.88 88 ASP A N 1
ATOM 714 C CA . ASP A 1 88 ? -4.120 -10.830 -16.559 1.00 88.88 88 ASP A CA 1
ATOM 715 C C . ASP A 1 88 ? -3.935 -9.677 -17.560 1.00 88.88 88 ASP A C 1
ATOM 717 O O . ASP A 1 88 ? -3.243 -9.838 -18.561 1.00 88.88 88 ASP A O 1
ATOM 721 N N . LEU A 1 89 ? -4.405 -8.471 -17.216 1.00 90.50 89 LEU A N 1
ATOM 722 C CA . LEU A 1 89 ? -4.205 -7.261 -18.024 1.00 90.50 89 LEU A CA 1
ATOM 723 C C . LEU A 1 89 ? -2.719 -6.946 -18.255 1.00 90.50 89 LEU A C 1
ATOM 725 O O . LEU A 1 89 ? -2.326 -6.446 -19.307 1.00 90.50 89 LEU A O 1
ATOM 729 N N . PHE A 1 90 ? -1.875 -7.206 -17.256 1.00 89.44 90 PHE A N 1
ATOM 730 C CA . PHE A 1 90 ? -0.442 -6.996 -17.398 1.00 89.44 90 PHE A CA 1
ATOM 731 C C . PHE A 1 90 ? 0.220 -8.048 -18.300 1.00 89.44 90 PHE A C 1
ATOM 733 O O . PHE A 1 90 ? 1.145 -7.700 -19.031 1.00 89.44 90 PHE A O 1
ATOM 740 N N . MET A 1 91 ? -0.230 -9.306 -18.264 1.00 88.25 91 MET A N 1
ATOM 741 C CA . MET A 1 91 ? 0.248 -10.336 -19.194 1.00 88.25 91 MET A CA 1
ATOM 742 C C . MET A 1 91 ? -0.124 -9.971 -20.635 1.00 88.25 91 MET A C 1
ATOM 744 O O . MET A 1 91 ? 0.745 -9.998 -21.496 1.00 88.25 91 MET A O 1
ATOM 748 N N . GLU A 1 92 ? -1.355 -9.509 -20.871 1.00 92.81 92 GLU A N 1
ATOM 749 C CA . GLU A 1 92 ? -1.790 -9.021 -22.190 1.00 92.81 92 GLU A CA 1
ATOM 750 C C . GLU A 1 92 ? -0.910 -7.863 -22.688 1.00 92.81 92 GLU A C 1
ATOM 752 O O . GLU A 1 92 ? -0.399 -7.897 -23.806 1.00 92.81 92 GLU A O 1
ATOM 757 N N . LEU A 1 93 ? -0.643 -6.872 -21.830 1.00 90.88 93 LEU A N 1
ATOM 758 C CA . LEU A 1 93 ? 0.278 -5.776 -22.146 1.00 90.88 93 LEU A CA 1
ATOM 759 C C . LEU A 1 93 ? 1.688 -6.283 -22.483 1.00 90.88 93 LEU A C 1
ATOM 761 O O . LEU A 1 93 ? 2.346 -5.743 -23.371 1.00 90.88 93 LEU A O 1
ATOM 765 N N . GLN A 1 94 ? 2.189 -7.266 -21.734 1.00 90.31 94 GLN A N 1
ATOM 766 C CA . GLN A 1 94 ? 3.519 -7.818 -21.957 1.00 90.31 94 GLN A CA 1
ATOM 767 C C . GLN A 1 94 ? 3.595 -8.527 -23.312 1.00 90.31 94 GLN A C 1
ATOM 769 O O . GLN A 1 94 ? 4.557 -8.289 -24.037 1.00 90.31 94 GLN A O 1
ATOM 774 N N . ASP A 1 95 ? 2.587 -9.321 -23.665 1.00 92.62 95 ASP A N 1
ATOM 775 C CA . ASP A 1 95 ? 2.517 -10.038 -24.941 1.00 92.62 95 ASP A CA 1
ATOM 776 C C . ASP A 1 95 ? 2.441 -9.065 -26.130 1.00 92.62 95 ASP A C 1
ATOM 778 O O . ASP A 1 95 ? 3.105 -9.263 -27.148 1.00 92.62 95 ASP A O 1
ATOM 782 N N . GLU A 1 96 ? 1.693 -7.964 -25.997 1.00 94.06 96 GLU A N 1
ATOM 783 C CA . GLU A 1 96 ? 1.618 -6.924 -27.033 1.00 94.06 96 GLU A CA 1
ATOM 784 C C . GLU A 1 96 ? 2.940 -6.160 -27.215 1.00 94.06 96 GLU A C 1
ATOM 786 O O . GLU A 1 96 ? 3.278 -5.745 -28.328 1.00 94.06 96 GLU A O 1
ATOM 791 N N . LEU A 1 97 ? 3.700 -5.962 -26.135 1.00 93.38 97 LEU A N 1
ATOM 792 C CA . LEU A 1 97 ? 4.971 -5.235 -26.167 1.00 93.38 97 LEU A CA 1
ATOM 793 C C . LEU A 1 97 ? 6.173 -6.121 -26.509 1.00 93.38 97 LEU A C 1
ATOM 795 O O . LEU A 1 97 ? 7.141 -5.606 -27.067 1.00 93.38 97 LEU A O 1
ATOM 799 N N . GLU A 1 98 ? 6.130 -7.422 -26.212 1.00 92.12 98 GLU A N 1
ATOM 800 C CA . GLU A 1 98 ? 7.229 -8.372 -26.424 1.00 92.12 98 GLU A CA 1
ATOM 801 C C . GLU A 1 98 ? 7.896 -8.262 -27.809 1.00 92.12 98 GLU A C 1
ATOM 803 O O . GLU A 1 98 ? 9.129 -8.164 -27.844 1.00 92.12 98 GLU A O 1
ATOM 808 N N . PRO A 1 99 ? 7.157 -8.204 -28.942 1.00 94.25 99 PRO A N 1
ATOM 809 C CA . PRO A 1 99 ? 7.780 -8.127 -30.264 1.00 94.25 99 PRO A CA 1
ATOM 810 C C . PRO A 1 99 ? 8.419 -6.764 -30.575 1.00 94.25 99 PRO A C 1
ATOM 812 O O . PRO A 1 99 ? 9.169 -6.648 -31.544 1.00 94.25 99 PRO A O 1
ATOM 815 N N . LEU A 1 100 ? 8.116 -5.723 -29.794 1.00 95.12 100 LEU A N 1
ATOM 816 C CA . LEU A 1 100 ? 8.611 -4.356 -29.993 1.00 95.12 100 LEU A CA 1
ATOM 817 C C . LEU A 1 100 ? 9.846 -4.041 -29.142 1.00 95.12 100 LEU A C 1
ATOM 819 O O . LEU A 1 100 ? 10.506 -3.021 -29.357 1.00 95.12 100 LEU A O 1
ATOM 823 N N . LEU A 1 101 ? 10.138 -4.885 -28.156 1.00 93.69 101 LEU A N 1
ATOM 824 C CA . LEU A 1 101 ? 11.175 -4.667 -27.161 1.00 93.69 101 LEU A CA 1
ATOM 825 C C . LEU A 1 101 ? 12.399 -5.544 -27.430 1.00 93.69 101 LEU A C 1
ATOM 827 O O . LEU A 1 101 ? 12.322 -6.633 -27.996 1.00 93.69 101 LEU A O 1
ATOM 831 N N . ASN A 1 102 ? 13.564 -5.067 -26.997 1.00 94.69 102 ASN A N 1
ATOM 832 C CA . ASN A 1 102 ? 14.775 -5.882 -26.997 1.00 94.69 102 ASN A CA 1
ATOM 833 C C . ASN A 1 102 ? 14.819 -6.832 -25.783 1.00 94.69 102 ASN A C 1
ATOM 835 O O . ASN A 1 102 ? 14.050 -6.694 -24.830 1.00 94.69 102 ASN A O 1
ATOM 839 N N . ALA A 1 103 ? 15.748 -7.792 -25.807 1.00 89.38 103 ALA A N 1
ATOM 840 C CA . ALA A 1 103 ? 15.867 -8.822 -24.772 1.00 89.38 103 ALA A CA 1
ATOM 841 C C . ALA A 1 103 ? 16.010 -8.241 -23.350 1.00 89.38 103 ALA A C 1
ATOM 843 O O . ALA A 1 103 ? 15.309 -8.677 -22.438 1.00 89.38 103 ALA A O 1
ATOM 844 N N . ASP A 1 104 ? 16.833 -7.202 -23.176 1.00 91.56 104 ASP A N 1
ATOM 845 C CA . ASP A 1 104 ? 17.052 -6.556 -21.874 1.00 91.56 104 ASP A CA 1
ATOM 846 C C . ASP A 1 104 ? 15.788 -5.833 -21.368 1.00 91.56 104 ASP A C 1
ATOM 848 O O . ASP A 1 104 ? 15.492 -5.787 -20.170 1.00 91.56 104 ASP A O 1
ATOM 852 N N . GLN A 1 105 ? 15.007 -5.248 -22.278 1.00 90.44 105 GLN A N 1
ATOM 853 C CA . GLN A 1 105 ? 13.731 -4.604 -21.965 1.00 90.44 105 GLN A CA 1
ATOM 854 C C . GLN A 1 105 ? 12.659 -5.632 -21.580 1.00 90.44 105 GLN A C 1
ATOM 856 O O . GLN A 1 105 ? 11.941 -5.403 -20.601 1.00 90.44 105 GLN A O 1
ATOM 861 N N . ASN A 1 106 ? 12.603 -6.768 -22.280 1.00 91.44 106 ASN A N 1
ATOM 862 C CA . ASN A 1 106 ? 11.707 -7.884 -21.967 1.00 91.44 106 ASN A CA 1
ATOM 863 C C . ASN A 1 106 ? 12.043 -8.529 -20.614 1.00 91.44 106 ASN A C 1
ATOM 865 O O . ASN A 1 106 ? 11.155 -8.838 -19.815 1.00 91.44 106 ASN A O 1
ATOM 869 N N . GLU A 1 107 ? 13.325 -8.641 -20.276 1.00 88.81 107 GLU A N 1
ATOM 870 C CA . GLU A 1 107 ? 13.720 -9.108 -18.952 1.00 88.81 107 GLU A CA 1
ATOM 871 C C . GLU A 1 107 ? 13.243 -8.138 -17.858 1.00 88.81 107 GLU A C 1
ATOM 873 O O . GLU A 1 107 ? 12.620 -8.556 -16.877 1.00 88.81 107 GLU A O 1
ATOM 878 N N . ARG A 1 108 ? 13.437 -6.827 -18.044 1.00 87.38 108 ARG A N 1
ATOM 879 C CA . ARG A 1 108 ? 13.006 -5.808 -17.072 1.00 87.38 108 ARG A CA 1
ATOM 880 C C . ARG A 1 108 ? 11.490 -5.771 -16.869 1.00 87.38 108 ARG A C 1
ATOM 882 O O . ARG A 1 108 ? 11.048 -5.627 -15.726 1.00 87.38 108 ARG A O 1
ATOM 889 N N . ILE A 1 109 ? 10.694 -5.888 -17.935 1.00 86.38 109 ILE A N 1
ATOM 890 C CA . ILE A 1 109 ? 9.226 -5.844 -17.835 1.00 86.38 109 ILE A CA 1
ATOM 891 C C . ILE A 1 109 ? 8.677 -7.107 -17.152 1.00 86.38 109 ILE A C 1
ATOM 893 O O . ILE A 1 109 ? 7.821 -6.997 -16.275 1.00 86.38 109 ILE A O 1
ATOM 897 N N . SER A 1 110 ? 9.270 -8.280 -17.407 1.00 83.25 110 SER A N 1
ATOM 898 C CA . SER A 1 110 ? 8.875 -9.554 -16.780 1.00 83.25 110 SER A CA 1
ATOM 899 C C . SER A 1 110 ? 9.069 -9.589 -15.251 1.00 83.25 110 SER A C 1
ATOM 901 O O . SER A 1 110 ? 8.394 -10.331 -14.528 1.00 83.25 110 SER A O 1
ATOM 903 N N . GLN A 1 111 ? 9.985 -8.771 -14.721 1.00 81.56 111 GLN A N 1
ATOM 904 C CA . GLN A 1 111 ? 10.274 -8.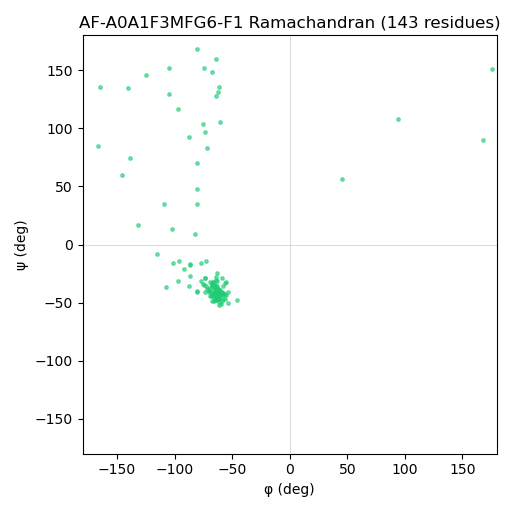682 -13.284 1.00 81.56 111 GLN A CA 1
ATOM 905 C C . GLN A 1 111 ? 9.366 -7.688 -12.541 1.00 81.56 111 GLN A C 1
ATOM 907 O O . GLN A 1 111 ? 9.250 -7.744 -11.311 1.00 81.56 111 GLN A O 1
ATOM 912 N N . TRP A 1 112 ? 8.691 -6.791 -13.260 1.00 74.56 112 TRP A N 1
ATOM 913 C CA . TRP A 1 112 ? 7.835 -5.756 -12.685 1.00 74.56 112 TRP A CA 1
ATOM 914 C C . TRP A 1 112 ? 6.624 -6.277 -11.876 1.00 74.56 112 TRP A C 1
ATOM 916 O O . TRP A 1 112 ? 6.430 -5.793 -10.750 1.00 74.56 112 TRP A O 1
ATOM 926 N N . PRO A 1 113 ? 5.841 -7.278 -12.335 1.00 69.31 113 PRO A N 1
ATOM 927 C CA . PRO A 1 113 ? 4.653 -7.737 -11.604 1.00 69.31 113 PRO A CA 1
ATOM 928 C C . PRO A 1 113 ? 5.002 -8.472 -10.301 1.00 69.31 113 PRO A C 1
ATOM 930 O O . PRO A 1 113 ? 4.291 -8.341 -9.299 1.00 69.31 113 PRO A O 1
ATOM 933 N N . LYS A 1 114 ? 6.138 -9.185 -10.268 1.00 63.31 114 LYS A N 1
ATOM 934 C CA . LYS A 1 114 ? 6.588 -9.986 -9.113 1.00 63.31 114 LYS A CA 1
ATOM 935 C C . LYS A 1 114 ? 6.872 -9.131 -7.875 1.00 63.31 114 LYS A C 1
ATOM 937 O O . LYS A 1 114 ? 6.647 -9.572 -6.750 1.00 63.31 114 LYS A O 1
ATOM 942 N N . ASN A 1 115 ? 7.319 -7.890 -8.069 1.00 57.25 115 ASN A N 1
ATOM 943 C CA . ASN A 1 115 ? 7.771 -7.033 -6.975 1.00 57.25 115 ASN A CA 1
ATOM 944 C C . ASN A 1 115 ? 6.685 -6.128 -6.375 1.00 57.25 115 ASN A C 1
ATOM 946 O O . ASN A 1 115 ? 6.856 -5.684 -5.239 1.00 57.25 115 ASN A O 1
ATOM 950 N N . ARG A 1 116 ? 5.583 -5.850 -7.089 1.00 60.69 116 ARG A N 1
ATOM 951 C CA . ARG A 1 116 ? 4.572 -4.870 -6.642 1.00 60.69 116 ARG A CA 1
ATOM 952 C C . ARG A 1 116 ? 3.253 -5.461 -6.154 1.00 60.69 116 ARG A C 1
ATOM 954 O O . ARG A 1 116 ? 2.712 -4.945 -5.181 1.00 60.69 116 ARG A O 1
ATOM 961 N N . PHE A 1 117 ? 2.754 -6.535 -6.762 1.00 56.03 117 PHE A N 1
ATOM 962 C CA . PHE A 1 117 ? 1.393 -7.019 -6.476 1.00 56.03 117 PHE A CA 1
ATOM 963 C C . PHE A 1 117 ? 1.340 -8.165 -5.453 1.00 56.03 117 PHE A C 1
ATOM 965 O O . PHE A 1 117 ? 0.405 -8.247 -4.652 1.00 56.03 117 PHE A O 1
ATOM 972 N N . PHE A 1 118 ? 2.378 -9.006 -5.419 1.00 53.38 118 PHE A N 1
ATOM 973 C CA . PHE A 1 118 ? 2.398 -10.244 -4.628 1.00 53.38 118 PHE A CA 1
ATOM 974 C C . PHE A 1 118 ? 3.185 -10.150 -3.312 1.00 53.38 118 PHE A C 1
ATOM 976 O O . PHE A 1 118 ? 3.006 -10.980 -2.423 1.00 53.38 118 PHE A O 1
ATOM 983 N N . LYS A 1 119 ? 4.037 -9.130 -3.141 1.00 52.12 119 LYS A N 1
ATOM 984 C CA . LYS A 1 119 ? 4.985 -9.068 -2.013 1.00 52.12 119 LYS A CA 1
ATOM 985 C C . LYS A 1 119 ? 4.361 -8.657 -0.668 1.00 52.12 119 LYS A C 1
ATOM 9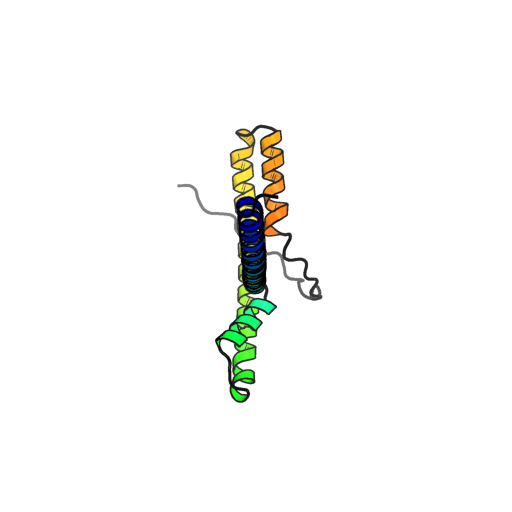87 O O . LYS A 1 119 ? 4.963 -8.891 0.369 1.00 52.12 119 LYS A O 1
ATOM 992 N N . ASN A 1 120 ? 3.154 -8.085 -0.668 1.00 47.16 120 ASN A N 1
ATOM 993 C CA . ASN A 1 120 ? 2.511 -7.539 0.539 1.00 47.16 120 ASN A CA 1
ATOM 994 C C . ASN A 1 120 ? 1.415 -8.435 1.154 1.00 47.16 120 ASN A C 1
ATOM 996 O O . ASN A 1 120 ? 0.655 -7.948 1.983 1.00 47.16 120 ASN A O 1
ATOM 1000 N N . GLN A 1 121 ? 1.285 -9.708 0.760 1.00 49.66 121 GLN A N 1
ATOM 1001 C CA . GLN A 1 121 ? 0.162 -10.548 1.220 1.00 49.66 121 GLN A CA 1
ATOM 1002 C C . GLN A 1 121 ? 0.545 -11.942 1.735 1.00 49.66 121 GLN A C 1
ATOM 1004 O O . GLN A 1 121 ? -0.324 -12.791 1.896 1.00 49.66 121 GLN A O 1
ATOM 1009 N N . GLN A 1 122 ? 1.818 -12.189 2.054 1.00 43.38 122 GLN A N 1
ATOM 1010 C CA . GLN A 1 122 ? 2.171 -13.316 2.923 1.00 43.38 122 GLN A CA 1
ATOM 1011 C C . GLN A 1 122 ? 1.938 -12.921 4.387 1.00 43.38 122 GLN A C 1
ATOM 1013 O O . GLN A 1 122 ? 2.876 -12.731 5.154 1.00 43.38 122 GLN A O 1
ATOM 1018 N N . SER A 1 123 ? 0.670 -12.788 4.770 1.00 39.50 123 SER A N 1
ATOM 1019 C CA . SER A 1 123 ? 0.259 -13.089 6.139 1.00 39.50 123 SER A CA 1
ATOM 1020 C C . SER A 1 123 ? -0.287 -14.519 6.110 1.00 39.50 123 SER A C 1
ATOM 1022 O O . SER A 1 123 ? -1.240 -14.777 5.375 1.00 39.50 123 SER A O 1
ATOM 1024 N N . PRO A 1 124 ? 0.338 -15.475 6.816 1.00 44.41 124 PRO A N 1
ATOM 1025 C CA . PRO A 1 124 ? -0.159 -16.838 6.890 1.00 44.41 124 PRO A CA 1
ATOM 1026 C C . PRO A 1 124 ? -1.390 -16.840 7.800 1.00 44.41 124 PRO A C 1
ATOM 1028 O O . PRO A 1 124 ? -1.256 -16.845 9.018 1.00 44.41 124 PRO A O 1
ATOM 1031 N N . THR A 1 125 ? -2.589 -16.786 7.225 1.00 44.47 125 THR A N 1
ATOM 1032 C CA . THR A 1 125 ? -3.806 -17.166 7.951 1.00 44.47 125 THR A CA 1
ATOM 1033 C C . THR A 1 125 ? -4.284 -18.524 7.465 1.00 44.47 125 THR A C 1
ATOM 1035 O O . THR A 1 125 ? -4.369 -18.814 6.270 1.00 44.47 125 THR A O 1
ATOM 1038 N N . ASP A 1 126 ? -4.520 -19.361 8.458 1.00 45.75 126 ASP A N 1
ATOM 1039 C CA . ASP A 1 126 ? -4.501 -20.815 8.491 1.00 45.75 126 ASP A CA 1
ATOM 1040 C C . ASP A 1 126 ? -5.779 -21.482 7.938 1.00 45.75 126 ASP A C 1
ATOM 1042 O O . ASP A 1 126 ? -6.198 -22.525 8.420 1.00 45.75 126 ASP A O 1
ATOM 1046 N N . ASP A 1 127 ? -6.424 -20.915 6.912 1.00 46.25 127 ASP A N 1
ATOM 1047 C CA . ASP A 1 127 ? -7.767 -21.355 6.476 1.00 46.25 127 ASP A CA 1
ATOM 1048 C C . ASP A 1 127 ? -7.795 -22.088 5.124 1.00 46.25 127 ASP A C 1
ATOM 1050 O O . ASP A 1 127 ? -8.759 -22.050 4.357 1.00 46.25 127 ASP A O 1
ATOM 1054 N N . ARG A 1 128 ? -6.746 -22.862 4.824 1.00 46.00 128 ARG A N 1
ATOM 1055 C CA . ARG A 1 128 ? -6.741 -23.801 3.683 1.00 46.00 128 ARG A CA 1
ATOM 1056 C C . ARG A 1 128 ? -7.453 -25.121 3.996 1.00 46.00 128 ARG A C 1
ATOM 1058 O O . ARG A 1 128 ? -6.924 -26.186 3.683 1.00 46.00 128 ARG A O 1
ATOM 1065 N N . LYS A 1 129 ? -8.655 -25.086 4.582 1.00 47.97 129 LYS A N 1
ATOM 1066 C CA . LYS A 1 129 ? -9.449 -26.315 4.787 1.00 47.97 129 LYS A CA 1
ATOM 1067 C C . LYS A 1 129 ? -10.771 -26.403 4.033 1.00 47.97 129 LYS A C 1
ATOM 1069 O O . LYS A 1 129 ? -11.321 -27.496 3.952 1.00 47.97 129 LYS A O 1
ATOM 1074 N N . HIS A 1 130 ? -11.232 -25.344 3.368 1.00 45.78 130 HIS A N 1
ATOM 1075 C CA . HIS A 1 130 ? -12.499 -25.400 2.630 1.00 45.78 130 HIS A CA 1
ATOM 1076 C C . HIS A 1 130 ? -12.442 -24.697 1.270 1.00 45.78 130 HIS A C 1
ATOM 1078 O O . HIS A 1 130 ? -13.020 -23.635 1.076 1.00 45.78 130 HIS A O 1
ATOM 1084 N N . ARG A 1 131 ? -11.791 -25.314 0.276 1.00 47.78 131 ARG A N 1
ATOM 1085 C CA . ARG A 1 131 ? -12.096 -24.999 -1.132 1.00 47.78 131 ARG A CA 1
ATOM 1086 C C . ARG A 1 131 ? -11.976 -26.222 -2.042 1.00 47.78 131 ARG A C 1
ATOM 1088 O O . ARG A 1 131 ? -11.214 -26.234 -2.998 1.00 47.78 131 ARG A O 1
ATOM 1095 N N . ASN A 1 132 ? -12.779 -27.243 -1.744 1.00 47.41 132 ASN A N 1
ATOM 1096 C CA . ASN A 1 132 ? -13.253 -28.182 -2.762 1.00 47.41 132 ASN A CA 1
ATOM 1097 C C . ASN A 1 132 ? -14.538 -27.593 -3.357 1.00 47.41 132 ASN A C 1
ATOM 1099 O O . ASN A 1 132 ? -15.621 -27.781 -2.812 1.00 47.41 132 ASN A O 1
ATOM 1103 N N . GLY A 1 133 ? -14.406 -26.835 -4.443 1.00 45.44 133 GLY A N 1
ATOM 1104 C CA . GLY A 1 133 ? -15.525 -26.337 -5.242 1.00 45.44 133 GLY A CA 1
ATOM 1105 C C . GLY A 1 133 ? -15.150 -26.408 -6.726 1.00 45.44 133 GLY A C 1
ATOM 1106 O O . GLY A 1 133 ? -14.013 -26.057 -7.053 1.00 45.44 133 GLY A O 1
ATOM 1107 N N . PRO A 1 134 ? -16.028 -26.894 -7.623 1.00 48.50 134 PRO A N 1
ATOM 1108 C CA . PRO A 1 134 ? -15.660 -27.145 -9.008 1.00 48.50 134 PRO A CA 1
ATOM 1109 C C . PRO A 1 134 ? -15.284 -25.848 -9.724 1.00 48.50 134 PRO A C 1
ATOM 1111 O O . PRO A 1 134 ? -16.023 -24.865 -9.730 1.00 48.50 134 PRO A O 1
ATOM 1114 N N . ARG A 1 135 ? -14.107 -25.884 -10.347 1.00 47.41 135 ARG A N 1
ATOM 1115 C CA . ARG A 1 135 ? -13.554 -24.856 -11.225 1.00 47.41 135 ARG A CA 1
ATOM 1116 C C . ARG A 1 135 ? -14.512 -24.690 -12.409 1.00 47.41 135 ARG A C 1
ATOM 1118 O O . ARG A 1 135 ? -14.577 -25.562 -13.271 1.00 47.41 135 ARG A O 1
ATOM 1125 N N . ASN A 1 136 ? -15.285 -23.607 -12.422 1.00 43.50 136 ASN A N 1
ATOM 1126 C CA . ASN A 1 136 ? -16.225 -23.306 -13.497 1.00 43.50 136 ASN A CA 1
ATOM 1127 C C . ASN A 1 136 ? -15.440 -22.874 -14.749 1.00 43.50 136 ASN A C 1
ATOM 1129 O O . ASN A 1 136 ? -15.195 -21.693 -14.981 1.00 43.50 136 ASN A O 1
ATOM 1133 N N . GLN A 1 137 ? -14.969 -23.854 -15.520 1.00 52.59 137 GLN A N 1
ATOM 1134 C CA . GLN A 1 137 ? -14.517 -23.659 -16.891 1.00 52.59 137 GLN A CA 1
ATOM 1135 C C . GLN A 1 137 ? -15.760 -23.510 -17.763 1.00 52.59 137 GLN A C 1
ATOM 1137 O O . GLN A 1 137 ? -16.440 -24.490 -18.056 1.00 52.59 137 GLN A O 1
ATOM 1142 N N . GLY A 1 138 ? -16.075 -22.288 -18.178 1.00 47.09 138 GLY A N 1
ATOM 1143 C CA . GLY A 1 138 ? -17.152 -22.106 -19.138 1.00 47.09 138 GLY A CA 1
ATOM 1144 C C . GLY A 1 138 ? -17.596 -20.671 -19.311 1.00 47.09 138 GLY A C 1
ATOM 1145 O O . GLY A 1 138 ? -18.563 -20.253 -18.684 1.00 47.09 138 GLY A O 1
ATOM 1146 N N . ARG A 1 139 ? -16.959 -19.963 -20.249 1.00 45.75 139 ARG A N 1
ATOM 1147 C CA . ARG A 1 139 ? -17.677 -19.164 -21.254 1.00 45.75 139 ARG A CA 1
ATOM 1148 C C . ARG A 1 139 ? -16.744 -18.736 -22.383 1.00 45.75 139 ARG A C 1
ATOM 1150 O O . ARG A 1 139 ? -16.216 -17.636 -22.423 1.00 45.75 139 ARG A O 1
ATOM 1157 N N . HIS A 1 140 ? -16.606 -19.644 -23.343 1.00 48.59 140 HIS A N 1
ATOM 1158 C CA . HIS A 1 140 ? -16.406 -19.271 -24.736 1.00 48.59 140 HIS A CA 1
ATOM 1159 C C . HIS A 1 140 ? -17.731 -18.755 -25.330 1.00 48.59 140 HIS A C 1
ATOM 1161 O O . HIS A 1 140 ? -18.801 -19.252 -24.973 1.00 48.59 140 HIS A O 1
ATOM 1167 N N . ARG A 1 141 ? -17.588 -17.873 -26.331 1.00 50.34 141 ARG A N 1
ATOM 1168 C CA . ARG A 1 141 ? -18.541 -17.419 -27.369 1.00 50.34 141 ARG A CA 1
ATOM 1169 C C . ARG A 1 141 ? -19.352 -16.148 -27.111 1.00 50.34 141 ARG A C 1
ATOM 1171 O O . ARG A 1 141 ? -20.398 -16.185 -26.470 1.00 50.34 141 ARG A O 1
ATOM 1178 N N . ARG A 1 142 ? -18.966 -15.096 -27.841 1.00 42.34 142 ARG A N 1
ATOM 1179 C CA . ARG A 1 142 ? -19.734 -14.398 -28.905 1.00 42.34 142 ARG A CA 1
ATOM 1180 C C . ARG A 1 142 ? -18.910 -13.189 -29.369 1.00 42.34 142 ARG A C 1
ATOM 1182 O O . ARG A 1 142 ? -18.218 -12.615 -28.549 1.00 42.34 142 ARG A O 1
ATOM 1189 N N . ASN A 1 143 ? -18.971 -12.677 -30.587 1.00 41.75 143 ASN A N 1
ATOM 1190 C CA . ASN A 1 143 ? -19.396 -13.145 -31.902 1.00 41.75 143 ASN A CA 1
ATOM 1191 C C . ASN A 1 143 ? -18.787 -12.096 -32.849 1.00 41.75 143 ASN A C 1
ATOM 1193 O O . ASN A 1 143 ? -18.877 -10.906 -32.550 1.00 41.75 143 ASN A O 1
ATOM 1197 N N . THR A 1 144 ? -18.180 -12.515 -33.951 1.00 52.44 144 THR A N 1
ATOM 1198 C CA . THR A 1 144 ? -17.851 -11.627 -35.070 1.00 52.44 144 THR A CA 1
ATOM 1199 C C . THR A 1 144 ? -19.132 -11.036 -35.657 1.00 52.44 144 THR A C 1
ATOM 1201 O O . THR A 1 144 ? -20.083 -11.785 -35.886 1.00 52.44 144 THR A O 1
ATOM 1204 N N . ASN A 1 145 ? -19.118 -9.736 -35.932 1.00 53.47 145 ASN A N 1
ATOM 1205 C CA . ASN A 1 145 ? -19.858 -9.102 -37.021 1.00 53.47 145 ASN A CA 1
ATOM 1206 C C . ASN A 1 145 ? -18.908 -8.131 -37.715 1.00 53.47 145 ASN A C 1
ATOM 1208 O O . ASN A 1 145 ? -18.171 -7.442 -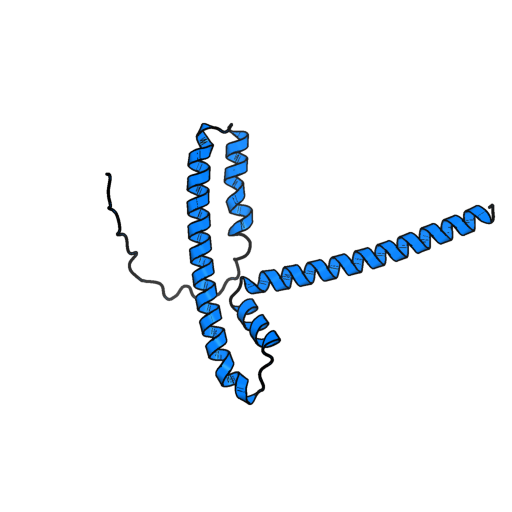36.975 1.00 53.47 145 ASN A O 1
#

Secondary structure (DSSP, 8-state):
--HHHHHHHHHHHHHHHHHHHHHHHHHHHHHHHHHHHHHTTSHHHHHHHHHHHH---HHHHHHHHHHHHHHHHHHHHHHHHHHHHHHHHHHHHHHHHGGGS-HHHHHHHHHHHHHHTSTT-------TT----------------

Mean predicted aligned error: 16.54 Å

pLDDT: mean 71.53, std 17.3, range [39.5, 95.12]